Protein AF-A0A945THD1-F1 (afdb_monomer_lite)

Radius of gyration: 10.4 Å; chains: 1; bounding box: 21×22×28 Å

pLDDT: mean 79.22, std 10.78, range [44.91, 89.06]

Sequence (54 aa):
MSHYSAERKEVILKQLLPPHNRTVTEVSAHEGISTATLYNWRNKAKLEGVPVPS

Foldseek 3Di:
DPPCDPVNLVVLQVCCDPPNVDDLVVSCVVVVNDSVVNVVSLVVCVVVVNPGPD

Structure (mmCIF, N/CA/C/O backbone):
data_AF-A0A945THD1-F1
#
_entry.id   AF-A0A945THD1-F1
#
loop_
_atom_site.group_PDB
_atom_site.id
_atom_site.type_symbol
_atom_site.label_atom_id
_atom_site.label_alt_id
_atom_site.label_comp_id
_atom_site.label_asym_id
_atom_site.label_entity_id
_atom_site.label_seq_id
_atom_site.pdbx_PDB_ins_code
_atom_site.Cartn_x
_atom_site.Cartn_y
_atom_site.Cartn_z
_atom_site.occupancy
_atom_site.B_iso_or_equiv
_atom_site.auth_seq_id
_atom_site.auth_comp_id
_atom_site.auth_asym_id
_atom_site.auth_atom_id
_atom_site.pdbx_PDB_model_num
ATOM 1 N N . MET A 1 1 ? -7.854 5.865 17.521 1.00 44.91 1 MET A N 1
ATOM 2 C CA . MET A 1 1 ? -7.661 5.421 16.125 1.00 44.91 1 MET A CA 1
ATOM 3 C C . MET A 1 1 ? -6.176 5.479 15.836 1.00 44.91 1 MET A C 1
ATOM 5 O O . MET A 1 1 ? -5.612 6.561 15.918 1.00 44.91 1 MET A O 1
ATOM 9 N N . SER A 1 2 ? -5.528 4.333 15.633 1.00 50.78 2 SER A N 1
ATOM 10 C CA . SER A 1 2 ? -4.096 4.245 15.335 1.00 50.78 2 SER A CA 1
ATOM 11 C C . SER A 1 2 ? -3.828 4.915 13.990 1.00 50.78 2 SER A C 1
ATOM 13 O O . SER A 1 2 ? -4.028 4.340 12.924 1.00 50.78 2 SER A O 1
ATOM 15 N N . HIS A 1 3 ? -3.453 6.188 14.052 1.00 62.03 3 HIS A N 1
ATOM 16 C CA . HIS A 1 3 ? -3.109 6.986 12.892 1.00 62.03 3 HIS A CA 1
ATOM 17 C C . HIS A 1 3 ? -1.814 6.400 12.323 1.00 62.03 3 HIS A C 1
ATOM 19 O O . HIS A 1 3 ? -0.742 6.590 12.895 1.00 62.03 3 HIS A O 1
ATOM 25 N N . TYR A 1 4 ? -1.901 5.621 11.243 1.00 69.75 4 TYR A N 1
ATOM 26 C CA . TYR A 1 4 ? -0.702 5.256 10.494 1.00 69.75 4 TYR A CA 1
ATOM 27 C C . TYR A 1 4 ? -0.017 6.564 10.088 1.00 69.75 4 TYR A C 1
ATOM 29 O O . TYR A 1 4 ? -0.651 7.431 9.478 1.00 69.75 4 TYR A O 1
ATOM 37 N N . SER A 1 5 ? 1.243 6.739 10.487 1.00 79.56 5 SER A N 1
ATOM 38 C CA . SER A 1 5 ? 2.017 7.911 10.092 1.00 79.56 5 SER A CA 1
ATOM 39 C C . SER A 1 5 ? 2.128 7.951 8.567 1.00 79.56 5 SER A C 1
ATOM 41 O O . SER A 1 5 ? 2.182 6.905 7.910 1.00 79.56 5 SER A O 1
ATOM 43 N N . ALA A 1 6 ? 2.135 9.157 7.996 1.00 78.56 6 ALA A N 1
ATOM 44 C CA . ALA A 1 6 ? 2.263 9.339 6.550 1.00 78.56 6 ALA A CA 1
ATOM 45 C C . ALA A 1 6 ? 3.517 8.628 6.012 1.00 78.56 6 ALA A C 1
ATOM 47 O O . ALA A 1 6 ? 3.431 7.904 5.024 1.00 78.56 6 ALA A O 1
ATOM 48 N N . GLU A 1 7 ? 4.627 8.709 6.750 1.00 81.44 7 GLU A N 1
ATOM 49 C CA . GLU A 1 7 ? 5.872 7.990 6.457 1.00 81.44 7 GLU A CA 1
ATOM 50 C C . GLU A 1 7 ? 5.671 6.476 6.369 1.00 81.44 7 GLU A C 1
ATOM 52 O O . GLU A 1 7 ? 6.127 5.843 5.419 1.00 81.44 7 GLU A O 1
ATOM 57 N N . ARG A 1 8 ? 4.940 5.875 7.319 1.00 84.38 8 ARG A N 1
ATOM 58 C CA . ARG A 1 8 ? 4.690 4.430 7.298 1.00 84.38 8 ARG A CA 1
ATOM 59 C C . ARG A 1 8 ? 3.870 4.040 6.073 1.00 84.38 8 ARG A C 1
ATOM 61 O O . ARG A 1 8 ? 4.215 3.078 5.393 1.00 84.38 8 ARG A O 1
ATOM 68 N N . LYS A 1 9 ? 2.822 4.805 5.753 1.00 82.88 9 LYS A N 1
ATOM 69 C CA . LYS A 1 9 ? 2.016 4.587 4.543 1.00 82.88 9 LYS A CA 1
ATOM 70 C C . LYS A 1 9 ? 2.873 4.673 3.274 1.00 82.88 9 LYS A C 1
ATOM 72 O O . LYS A 1 9 ? 2.718 3.832 2.392 1.00 82.88 9 LYS A O 1
ATOM 77 N N . GLU A 1 10 ? 3.770 5.650 3.182 1.00 82.62 10 GLU A N 1
ATOM 78 C CA . GLU A 1 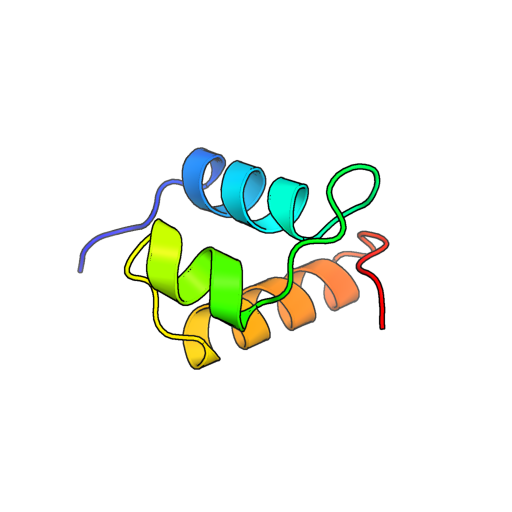10 ? 4.663 5.808 2.032 1.00 82.62 10 GLU A CA 1
ATOM 79 C C . GLU A 1 10 ? 5.663 4.662 1.894 1.00 82.62 10 GLU A C 1
ATOM 81 O O . GLU A 1 10 ? 5.848 4.163 0.789 1.00 82.62 10 GLU A O 1
ATOM 86 N N . VAL A 1 11 ? 6.284 4.210 2.988 1.00 86.25 11 VAL A N 1
ATOM 87 C CA . VAL A 1 11 ? 7.213 3.066 2.966 1.00 86.25 11 VAL A CA 1
ATOM 88 C C . VAL A 1 11 ? 6.511 1.812 2.450 1.00 86.25 11 VAL A C 1
ATOM 90 O O . VAL A 1 11 ? 7.041 1.099 1.603 1.00 86.25 11 VAL A O 1
ATOM 93 N N . ILE A 1 12 ? 5.288 1.575 2.915 1.00 86.50 12 ILE A N 1
ATOM 94 C CA . ILE A 1 12 ? 4.462 0.436 2.512 1.00 86.50 12 ILE A CA 1
ATOM 95 C C . ILE A 1 12 ? 4.074 0.537 1.035 1.00 86.50 12 ILE A C 1
ATOM 97 O O . ILE A 1 12 ? 4.185 -0.439 0.298 1.00 86.50 12 ILE A O 1
ATOM 101 N N . LEU A 1 13 ? 3.661 1.720 0.574 1.00 81.62 13 LEU A N 1
ATOM 102 C CA . LEU A 1 13 ? 3.378 1.962 -0.841 1.00 81.62 13 LEU A CA 1
ATOM 103 C C . LEU A 1 13 ? 4.626 1.772 -1.707 1.00 81.62 13 LEU A C 1
ATOM 105 O O . LEU A 1 13 ? 4.529 1.134 -2.747 1.00 81.62 13 LEU A O 1
ATOM 109 N N . LYS A 1 14 ? 5.801 2.235 -1.265 1.00 84.19 14 LYS A N 1
ATOM 110 C CA . LYS A 1 14 ? 7.081 2.034 -1.965 1.00 84.19 14 LYS A CA 1
ATOM 111 C C . LYS A 1 14 ? 7.445 0.557 -2.116 1.00 84.19 14 LYS A C 1
ATOM 113 O O . LYS A 1 14 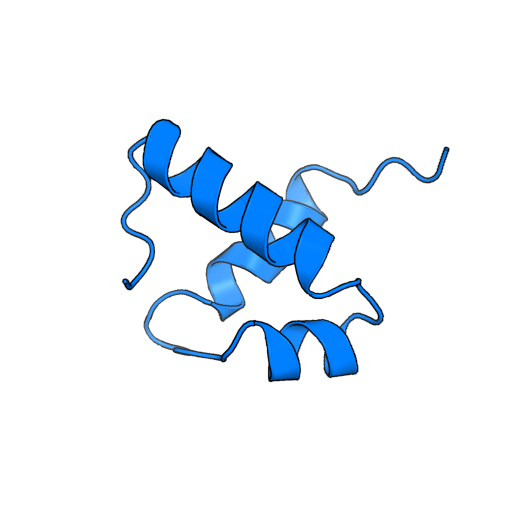? 8.036 0.193 -3.125 1.00 84.19 14 LYS A O 1
ATOM 118 N N . GLN A 1 15 ? 7.062 -0.306 -1.173 1.00 84.38 15 GLN A N 1
ATOM 119 C CA . GLN A 1 15 ? 7.253 -1.755 -1.315 1.00 84.38 15 GLN A CA 1
ATOM 120 C C . GLN A 1 15 ? 6.397 -2.369 -2.438 1.00 84.38 15 GLN A C 1
ATOM 122 O O . GLN A 1 15 ? 6.807 -3.359 -3.041 1.00 84.38 15 GLN A O 1
ATOM 127 N N . LEU A 1 16 ? 5.233 -1.777 -2.734 1.00 82.88 16 LEU A N 1
ATOM 128 C CA . LEU A 1 16 ? 4.359 -2.178 -3.846 1.00 82.88 16 LEU A CA 1
ATOM 129 C C . LEU A 1 16 ? 4.829 -1.622 -5.202 1.00 82.88 16 LEU A C 1
ATOM 131 O O . LEU A 1 16 ? 4.295 -2.005 -6.240 1.00 82.88 16 LEU A O 1
ATOM 135 N N . LEU A 1 17 ? 5.793 -0.698 -5.205 1.00 78.81 17 LEU A N 1
ATOM 136 C CA . LEU A 1 17 ? 6.356 -0.092 -6.408 1.00 78.81 17 LEU A CA 1
ATOM 137 C C . LEU A 1 17 ? 7.621 -0.842 -6.868 1.00 78.81 17 LEU A C 1
ATOM 139 O O . LEU A 1 17 ? 8.293 -1.502 -6.064 1.00 78.81 17 LEU A O 1
ATOM 143 N N . PRO A 1 18 ? 8.001 -0.723 -8.153 1.00 73.38 18 PRO A N 1
ATOM 144 C CA . PRO A 1 18 ? 9.337 -1.103 -8.598 1.00 73.38 18 PRO A CA 1
ATOM 145 C C . PRO A 1 18 ? 10.403 -0.353 -7.778 1.00 73.38 18 PRO A C 1
ATOM 147 O O . PRO A 1 18 ? 10.216 0.834 -7.496 1.00 73.38 18 PRO A O 1
ATOM 150 N N . PRO A 1 19 ? 11.522 -0.999 -7.394 1.00 70.62 19 PRO A N 1
ATOM 151 C CA . PRO A 1 19 ? 12.027 -2.298 -7.862 1.00 70.62 19 PRO A CA 1
ATOM 152 C C . PRO A 1 19 ? 11.522 -3.523 -7.082 1.00 70.62 19 PRO A C 1
ATOM 154 O O . PRO A 1 19 ? 11.840 -4.647 -7.459 1.00 70.62 19 PRO A O 1
ATOM 157 N N . HIS A 1 20 ? 10.774 -3.339 -5.991 1.00 79.19 20 HIS A N 1
ATOM 158 C CA . HIS A 1 20 ? 10.386 -4.449 -5.119 1.00 79.19 20 HIS A CA 1
ATOM 159 C C . HIS A 1 20 ? 9.205 -5.258 -5.665 1.00 79.19 20 HIS A C 1
ATOM 161 O O . HIS A 1 20 ? 9.178 -6.465 -5.443 1.00 79.19 20 HIS A O 1
ATOM 167 N N . ASN A 1 21 ? 8.260 -4.610 -6.369 1.00 76.12 21 ASN A N 1
ATOM 168 C CA . ASN A 1 21 ? 7.078 -5.238 -6.985 1.00 76.12 21 ASN A CA 1
ATOM 169 C C . ASN A 1 21 ? 6.339 -6.221 -6.053 1.00 76.12 21 ASN A C 1
ATOM 171 O O . ASN A 1 21 ? 5.809 -7.235 -6.511 1.00 76.12 21 ASN A O 1
ATOM 175 N N . ARG A 1 22 ? 6.310 -5.946 -4.741 1.00 84.56 22 ARG A N 1
ATOM 176 C CA . ARG A 1 22 ? 5.609 -6.817 -3.791 1.00 84.56 22 ARG A CA 1
ATOM 177 C C . ARG A 1 22 ? 4.110 -6.738 -4.024 1.00 84.56 22 ARG A C 1
ATOM 179 O O . ARG A 1 22 ? 3.569 -5.695 -4.396 1.00 84.56 22 ARG A O 1
ATOM 186 N N . THR A 1 23 ? 3.423 -7.836 -3.759 1.00 84.88 23 THR A N 1
ATOM 187 C CA . THR A 1 23 ? 1.964 -7.878 -3.840 1.00 84.88 23 THR A CA 1
ATOM 188 C C . THR A 1 23 ? 1.327 -7.290 -2.581 1.00 84.88 23 THR A C 1
ATOM 190 O O . THR A 1 23 ? 1.902 -7.294 -1.490 1.00 84.88 23 THR A O 1
ATOM 193 N N . VAL A 1 24 ? 0.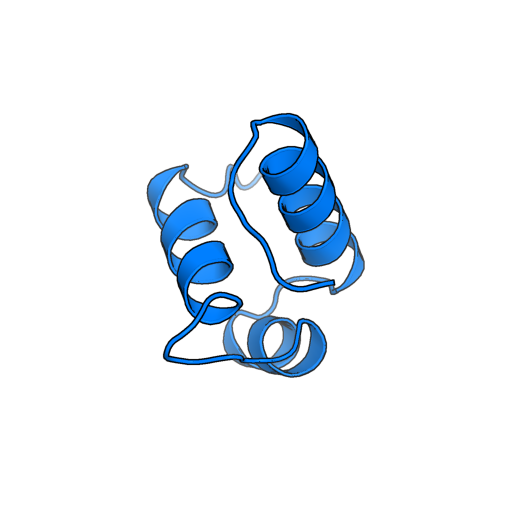088 -6.810 -2.710 1.00 86.38 24 VAL A N 1
ATOM 194 C CA . VAL A 1 24 ? -0.704 -6.306 -1.575 1.00 86.38 24 VAL A CA 1
ATOM 195 C C . VAL A 1 24 ? -0.831 -7.358 -0.469 1.00 86.38 24 VAL A C 1
ATOM 197 O O . VAL A 1 24 ? -0.793 -7.020 0.710 1.00 86.38 24 VAL A O 1
ATOM 200 N N . THR A 1 25 ? -0.948 -8.630 -0.836 1.00 86.44 25 THR A N 1
ATOM 201 C CA . THR A 1 25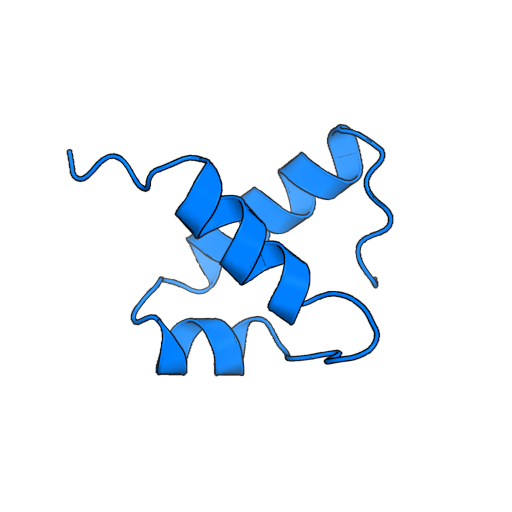 ? -1.064 -9.763 0.086 1.00 86.44 25 THR A CA 1
ATOM 202 C C . THR A 1 25 ? 0.215 -9.996 0.890 1.00 86.44 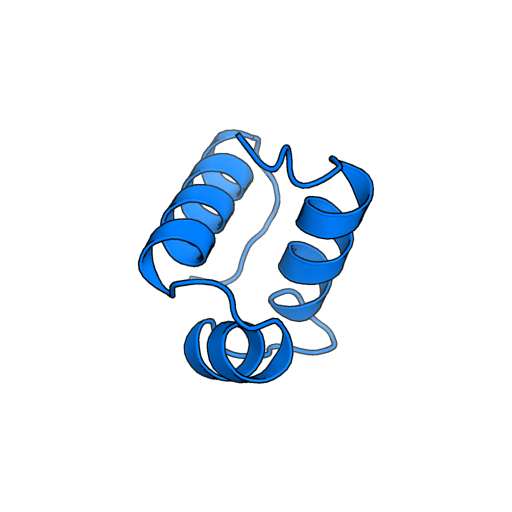25 THR A C 1
ATOM 204 O O . THR A 1 25 ? 0.141 -10.203 2.097 1.00 86.44 25 THR A O 1
ATOM 207 N N . GLU A 1 26 ? 1.387 -9.910 0.259 1.00 88.06 26 GLU A N 1
ATOM 208 C CA . GLU A 1 26 ? 2.677 -10.053 0.950 1.00 88.06 26 GLU A CA 1
ATOM 209 C C . GLU A 1 26 ? 2.919 -8.907 1.928 1.00 88.06 26 GLU A C 1
ATOM 211 O O . GLU A 1 26 ? 3.280 -9.131 3.081 1.00 88.06 26 GLU A O 1
ATOM 216 N N . VAL A 1 27 ? 2.670 -7.671 1.489 1.00 88.25 27 VAL A N 1
ATOM 217 C CA . VAL A 1 27 ? 2.813 -6.487 2.341 1.00 88.25 27 VAL A CA 1
ATOM 218 C C . VAL A 1 27 ? 1.796 -6.516 3.485 1.00 88.25 27 VAL A C 1
ATOM 220 O O . VAL A 1 27 ? 2.127 -6.160 4.612 1.00 88.25 27 VAL A O 1
ATOM 223 N N . SER A 1 28 ? 0.578 -7.000 3.228 1.00 88.88 28 SER A N 1
ATOM 224 C CA . SER A 1 28 ? -0.451 -7.227 4.248 1.00 88.88 28 SER A CA 1
ATOM 225 C C . SER A 1 28 ? 0.022 -8.203 5.324 1.00 88.88 28 SER A C 1
ATOM 227 O O . SER A 1 28 ? -0.075 -7.886 6.510 1.00 88.88 28 SER A O 1
ATOM 229 N N . ALA A 1 29 ? 0.579 -9.347 4.917 1.00 89.06 29 ALA A N 1
ATOM 230 C CA . ALA A 1 29 ? 1.090 -10.362 5.831 1.00 89.06 29 ALA A CA 1
ATOM 231 C C . ALA A 1 29 ? 2.323 -9.883 6.616 1.00 89.06 29 ALA A C 1
ATOM 233 O O . ALA A 1 29 ? 2.438 -10.169 7.804 1.00 89.06 29 ALA A O 1
ATOM 234 N N . HIS A 1 30 ? 3.218 -9.128 5.975 1.00 88.56 30 HIS A N 1
ATOM 235 C CA . HIS A 1 30 ? 4.443 -8.620 6.594 1.00 88.56 30 HIS A CA 1
ATOM 236 C C . HIS A 1 30 ? 4.180 -7.478 7.589 1.00 88.56 30 HIS A C 1
ATOM 238 O O . HIS A 1 30 ? 4.740 -7.454 8.680 1.00 88.56 30 HIS A O 1
ATOM 244 N N . GLU A 1 31 ? 3.323 -6.524 7.221 1.00 86.19 31 GLU A N 1
ATOM 245 C CA . GLU A 1 31 ? 3.046 -5.327 8.027 1.00 86.19 31 GLU A CA 1
ATOM 246 C C . GLU A 1 31 ? 1.864 -5.498 8.990 1.00 86.19 31 GLU A C 1
ATOM 248 O O . GLU A 1 31 ? 1.628 -4.630 9.836 1.00 86.19 31 GLU A O 1
ATOM 253 N N . GLY A 1 32 ? 1.098 -6.586 8.851 1.00 87.38 32 GLY A N 1
ATOM 254 C CA . GLY A 1 32 ? -0.118 -6.840 9.625 1.00 87.38 32 GLY A CA 1
ATOM 255 C C . GLY A 1 32 ? -1.262 -5.883 9.276 1.00 87.38 32 GLY A C 1
ATOM 256 O O . GLY A 1 32 ? -2.066 -5.526 10.136 1.00 87.38 32 GLY A O 1
ATOM 257 N N . ILE A 1 33 ? -1.322 -5.413 8.029 1.00 86.56 33 ILE A N 1
ATOM 258 C CA . ILE A 1 33 ? -2.329 -4.450 7.562 1.00 86.56 33 ILE A CA 1
ATOM 259 C C . ILE A 1 33 ? -3.350 -5.178 6.712 1.00 86.56 33 ILE A C 1
ATOM 261 O O . ILE A 1 33 ? -2.980 -6.008 5.893 1.00 86.56 33 ILE A O 1
ATOM 265 N N . SER A 1 34 ? -4.634 -4.851 6.850 1.00 88.44 34 SER A N 1
ATOM 266 C CA . SER A 1 34 ? -5.656 -5.462 5.999 1.00 88.44 34 SER A CA 1
ATOM 267 C C . SER A 1 34 ? -5.405 -5.158 4.515 1.00 88.44 34 SER A C 1
ATOM 269 O O . SER A 1 34 ? -5.079 -4.027 4.137 1.00 88.44 34 SER A O 1
ATOM 271 N N . THR A 1 35 ? -5.603 -6.156 3.656 1.00 88.69 35 THR A N 1
ATOM 272 C CA . THR A 1 35 ? -5.501 -5.987 2.200 1.00 88.69 35 THR A CA 1
ATOM 273 C C . THR A 1 35 ? -6.423 -4.873 1.701 1.00 88.69 35 THR A C 1
ATOM 275 O O . THR A 1 35 ? -6.014 -4.070 0.866 1.00 88.69 35 THR A O 1
ATOM 278 N N . ALA A 1 36 ? -7.626 -4.741 2.272 1.00 88.19 36 ALA A N 1
ATOM 279 C CA . ALA A 1 36 ? -8.571 -3.668 1.961 1.00 88.19 36 ALA A CA 1
ATOM 280 C C . ALA A 1 36 ? -7.979 -2.265 2.199 1.00 88.19 36 ALA A C 1
ATOM 282 O O . ALA A 1 36 ? -8.119 -1.378 1.355 1.00 88.19 36 ALA A O 1
ATOM 283 N N . THR A 1 37 ? -7.261 -2.061 3.309 1.00 88.06 37 THR A N 1
ATOM 284 C CA . THR A 1 37 ? -6.573 -0.791 3.596 1.00 88.06 37 THR A CA 1
ATOM 285 C C . THR A 1 37 ? -5.500 -0.488 2.552 1.00 88.06 37 THR A C 1
ATOM 287 O O . THR A 1 37 ? -5.410 0.640 2.069 1.00 88.06 37 THR A O 1
ATOM 290 N N . LEU A 1 38 ? -4.714 -1.492 2.162 1.00 86.88 38 LEU A N 1
ATOM 291 C CA . LEU A 1 38 ? -3.667 -1.340 1.150 1.00 86.88 38 LEU A CA 1
ATOM 292 C C . LEU A 1 38 ? -4.244 -1.038 -0.238 1.00 86.88 38 LEU A C 1
ATOM 294 O O . LEU A 1 38 ? -3.721 -0.167 -0.932 1.00 86.88 38 LEU A O 1
ATOM 298 N N . TYR A 1 39 ? -5.355 -1.674 -0.622 1.00 87.31 39 TYR A N 1
ATOM 299 C CA . TYR A 1 39 ? -6.078 -1.332 -1.851 1.00 87.31 39 TYR A CA 1
ATOM 300 C C . TYR A 1 39 ? -6.585 0.111 -1.829 1.00 87.31 39 TYR A C 1
ATOM 302 O O . TYR A 1 39 ? -6.403 0.837 -2.806 1.00 87.31 39 TYR A O 1
ATOM 310 N N . ASN A 1 40 ? -7.144 0.568 -0.705 1.00 87.94 40 ASN A N 1
ATOM 311 C CA . ASN A 1 40 ? -7.556 1.964 -0.548 1.00 87.94 40 ASN A CA 1
ATOM 312 C C . ASN A 1 40 ? -6.372 2.931 -0.695 1.00 87.94 40 ASN A C 1
ATOM 314 O O . ASN A 1 40 ? -6.489 3.964 -1.353 1.00 87.94 40 ASN A O 1
ATOM 318 N N . TRP A 1 41 ? -5.212 2.601 -0.122 1.00 86.31 41 TRP A N 1
ATOM 319 C CA . TRP A 1 41 ? -4.007 3.423 -0.241 1.00 86.31 41 TRP A CA 1
ATOM 320 C C . TRP A 1 41 ? -3.439 3.443 -1.653 1.00 86.31 41 TRP A C 1
ATOM 322 O O . TRP A 1 41 ? -3.064 4.513 -2.124 1.00 86.31 41 TRP A O 1
ATOM 332 N N . ARG A 1 42 ? -3.434 2.300 -2.340 1.00 83.44 42 ARG A N 1
ATOM 333 C CA . ARG A 1 42 ? -3.049 2.186 -3.748 1.00 83.44 42 ARG A CA 1
ATOM 334 C C . ARG A 1 42 ? -3.967 3.008 -4.647 1.00 83.44 42 ARG A C 1
ATOM 336 O O . ARG A 1 42 ? -3.480 3.768 -5.474 1.00 83.44 42 ARG A O 1
ATOM 343 N N . ASN A 1 43 ? -5.281 2.904 -4.459 1.00 84.25 43 ASN A N 1
ATOM 344 C CA . ASN A 1 43 ? -6.255 3.681 -5.225 1.00 84.25 43 ASN A CA 1
ATOM 345 C C . ASN A 1 43 ? -6.078 5.181 -4.988 1.00 84.25 43 ASN A C 1
ATOM 347 O O . ASN A 1 43 ? -6.096 5.960 -5.937 1.00 84.25 43 ASN A O 1
ATOM 351 N N . LYS A 1 44 ? -5.838 5.583 -3.736 1.00 83.50 44 LYS A N 1
ATOM 352 C CA . LYS A 1 44 ? -5.543 6.976 -3.400 1.00 83.50 44 LYS A CA 1
ATOM 353 C C . LYS A 1 44 ? -4.234 7.454 -4.037 1.00 83.50 44 LYS A C 1
ATOM 355 O O . LYS A 1 44 ? -4.225 8.523 -4.626 1.00 83.50 44 LYS A O 1
ATOM 360 N N . ALA A 1 45 ? -3.175 6.645 -4.004 1.00 78.62 45 ALA A N 1
ATOM 361 C CA . ALA A 1 45 ? -1.907 6.960 -4.662 1.00 78.62 45 ALA A CA 1
ATOM 362 C C . ALA A 1 45 ? -2.067 7.097 -6.188 1.00 78.62 45 ALA A C 1
ATOM 364 O O . ALA A 1 45 ? -1.523 8.021 -6.783 1.00 78.62 45 ALA A O 1
ATOM 365 N N . LYS A 1 46 ? -2.883 6.237 -6.814 1.00 78.69 46 LYS A N 1
ATOM 366 C CA . LYS A 1 46 ? -3.229 6.332 -8.240 1.00 78.69 46 LYS A CA 1
ATOM 367 C C . LYS A 1 46 ? -3.972 7.632 -8.567 1.00 78.69 46 LYS A C 1
ATOM 369 O O . LYS A 1 46 ? -3.680 8.256 -9.580 1.00 78.69 46 LYS A O 1
ATOM 374 N N . LEU A 1 47 ? -4.915 8.040 -7.714 1.00 79.25 47 LEU A N 1
ATOM 375 C CA . LEU A 1 47 ? -5.641 9.310 -7.848 1.00 79.25 47 LEU A CA 1
ATOM 376 C C . LEU A 1 47 ? -4.732 10.528 -7.642 1.00 79.25 47 LEU A C 1
ATOM 378 O O . LEU A 1 47 ? -4.917 11.544 -8.300 1.00 79.25 47 LEU A O 1
ATOM 382 N N . GLU A 1 48 ? -3.736 10.414 -6.766 1.00 76.06 48 GLU A N 1
ATOM 383 C CA . GLU A 1 48 ? -2.708 11.435 -6.529 1.00 76.06 48 GLU A CA 1
ATOM 384 C C . GLU A 1 48 ? -1.645 11.485 -7.650 1.00 76.06 48 GLU A C 1
ATOM 386 O O . GLU A 1 48 ? -0.730 12.301 -7.592 1.00 76.06 48 GLU A O 1
ATOM 391 N N . GLY A 1 49 ? -1.763 10.652 -8.694 1.00 66.94 49 GLY A N 1
ATOM 392 C CA . GLY A 1 49 ? -0.852 10.641 -9.844 1.00 66.94 49 GLY A CA 1
ATOM 393 C C . GLY A 1 49 ? 0.454 9.879 -9.608 1.00 66.94 49 GLY A C 1
ATOM 394 O O . GLY A 1 49 ? 1.371 9.962 -10.424 1.00 66.94 49 GLY A O 1
ATOM 395 N N . VAL A 1 50 ? 0.552 9.115 -8.516 1.00 67.44 50 VAL A N 1
ATOM 396 C CA . VAL A 1 50 ? 1.703 8.247 -8.251 1.00 67.44 50 VAL A CA 1
ATOM 397 C C . VAL A 1 50 ? 1.598 7.007 -9.151 1.00 67.44 50 VAL A C 1
ATOM 399 O O . VAL A 1 50 ? 0.555 6.343 -9.144 1.00 67.44 50 VAL A O 1
ATOM 402 N N . PRO A 1 51 ? 2.648 6.655 -9.918 1.00 61.28 51 PRO A N 1
ATOM 403 C CA . PRO A 1 51 ? 2.645 5.492 -10.799 1.00 61.28 51 PRO A CA 1
ATOM 404 C C . PRO A 1 51 ? 2.703 4.199 -9.976 1.00 61.28 51 PRO A C 1
ATOM 406 O O . PRO A 1 51 ? 3.768 3.636 -9.749 1.00 61.28 51 PRO A O 1
ATOM 409 N N . VAL A 1 52 ? 1.547 3.734 -9.503 1.00 60.53 52 VAL A N 1
ATOM 410 C CA . VAL A 1 52 ? 1.385 2.413 -8.883 1.00 60.53 52 VAL A CA 1
ATOM 411 C C . VAL A 1 52 ? 1.076 1.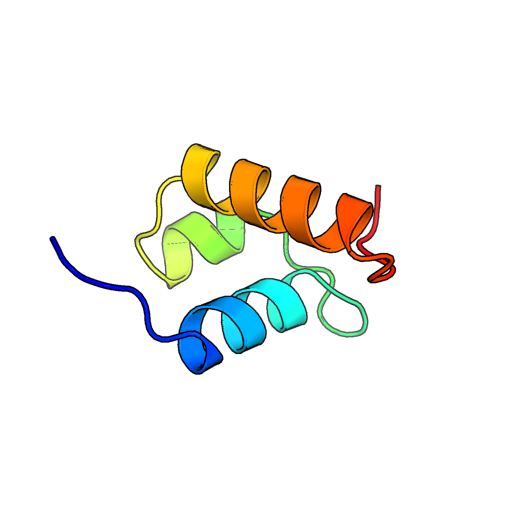359 -9.949 1.00 60.53 52 VAL A C 1
ATOM 413 O O . VAL A 1 52 ? 0.188 1.597 -10.774 1.00 60.53 52 VAL A O 1
ATOM 416 N N . PRO A 1 53 ? 1.763 0.197 -9.945 1.00 55.94 53 PRO A N 1
ATOM 417 C CA . PRO A 1 53 ? 1.523 -0.854 -10.924 1.00 55.94 53 PRO A CA 1
ATOM 418 C C . PRO A 1 53 ? 0.076 -1.346 -10.829 1.00 55.94 53 PRO A C 1
ATOM 420 O O . PRO A 1 53 ? -0.493 -1.425 -9.734 1.00 55.94 53 PRO A O 1
ATOM 423 N N . SER A 1 54 ? -0.534 -1.573 -11.995 1.00 54.28 54 SER A N 1
ATOM 424 C CA . SER A 1 54 ? -1.905 -2.062 -12.229 1.00 54.28 54 SER A CA 1
ATOM 425 C C . SER A 1 54 ? -2.080 -3.534 -11.868 1.00 54.28 54 SER A C 1
ATOM 427 O O . SER A 1 54 ? -1.142 -4.300 -12.148 1.00 54.28 54 SER A O 1
#

Secondary structure (DSSP, 8-state):
-----HHHHHHHHHHTSTTT---HHHHHHHHT--HHHHHHHHHHHHHTT-----